Protein AF-A0A349B2D6-F1 (afdb_monomer_lite)

Radius of gyration: 14.9 Å; chains: 1; bounding box: 42×23×40 Å

Secondary structure (DSSP, 8-state):
--SS------HHHHHHHHHTGGGS-HHHHHHHHHHHHHHHHTTSS-HHHHHHHHHHHHHTT---HHHHHHHHHHHHHHHHH--TTTHHHHHHHHHHHHHHHHHHH-SS--TTS-TTGGG-

Structure (mmCIF, N/CA/C/O backbone):
data_AF-A0A349B2D6-F1
#
_entry.id   AF-A0A349B2D6-F1
#
loop_
_atom_site.group_PDB
_atom_site.id
_atom_site.type_symbol
_atom_site.label_atom_id
_atom_site.label_alt_id
_atom_site.label_comp_id
_atom_site.label_asym_id
_atom_site.label_entity_id
_atom_site.label_seq_id
_atom_site.pdbx_PDB_ins_code
_atom_site.Cartn_x
_atom_site.Cartn_y
_atom_site.Cartn_z
_atom_site.occupancy
_atom_site.B_iso_or_equiv
_atom_site.auth_seq_id
_atom_site.auth_comp_id
_atom_site.auth_asym_id
_atom_site.auth_atom_id
_atom_site.pdbx_PDB_model_num
ATOM 1 N N . GLY A 1 1 ? -7.881 5.880 -12.741 1.00 52.41 1 GLY A N 1
ATOM 2 C CA . GLY A 1 1 ? -9.348 5.931 -12.836 1.00 52.41 1 GLY A CA 1
ATOM 3 C C . GLY A 1 1 ? -9.779 7.267 -13.404 1.00 52.41 1 GLY A C 1
ATOM 4 O O . GLY A 1 1 ? -9.152 8.271 -13.101 1.00 52.41 1 GLY A O 1
ATOM 5 N N . HIS A 1 2 ? -10.824 7.288 -14.231 1.00 56.25 2 HIS A N 1
ATOM 6 C CA . HIS A 1 2 ? -11.398 8.524 -14.788 1.00 56.25 2 HIS A CA 1
ATOM 7 C C . HIS A 1 2 ? -12.564 9.088 -13.953 1.00 56.25 2 HIS A C 1
ATOM 9 O O . HIS A 1 2 ? -13.231 10.021 -14.391 1.00 56.25 2 HIS A O 1
ATOM 15 N N . ALA A 1 3 ? -12.828 8.539 -12.764 1.00 53.88 3 ALA A N 1
ATOM 16 C CA . ALA A 1 3 ? -13.982 8.899 -11.950 1.00 53.88 3 ALA A CA 1
ATOM 17 C C . ALA A 1 3 ? -13.592 9.378 -10.541 1.00 53.88 3 ALA A C 1
ATOM 19 O O . ALA A 1 3 ? -12.597 8.929 -9.980 1.00 53.88 3 ALA A O 1
ATOM 20 N N . PHE A 1 4 ? -14.384 10.303 -9.987 1.00 69.06 4 PHE A N 1
ATOM 21 C CA . PHE A 1 4 ? -14.138 10.994 -8.714 1.00 69.06 4 PHE A CA 1
ATOM 22 C C . PHE A 1 4 ? -14.964 10.375 -7.572 1.00 69.06 4 PHE A C 1
ATOM 24 O O . PHE A 1 4 ? -15.829 11.018 -6.979 1.00 69.06 4 PHE A O 1
ATOM 31 N N . TYR A 1 5 ? -14.753 9.091 -7.303 1.00 69.38 5 TYR A N 1
ATOM 32 C CA . TYR A 1 5 ? -15.359 8.383 -6.175 1.00 69.38 5 TYR A CA 1
ATOM 33 C C . TYR A 1 5 ? -14.395 7.319 -5.651 1.00 69.38 5 TYR A C 1
ATOM 35 O O . TYR A 1 5 ? -13.495 6.898 -6.371 1.00 69.38 5 TYR A O 1
ATOM 43 N N . ARG A 1 6 ? -14.609 6.895 -4.404 1.00 69.88 6 ARG A N 1
ATOM 44 C CA . ARG A 1 6 ? -13.896 5.777 -3.775 1.00 69.88 6 ARG A CA 1
ATOM 45 C C . ARG A 1 6 ? -14.835 4.596 -3.601 1.00 69.88 6 ARG A C 1
ATOM 47 O O . ARG A 1 6 ? -16.010 4.811 -3.288 1.00 69.88 6 ARG A O 1
ATOM 54 N N . VAL A 1 7 ? -14.345 3.377 -3.796 1.00 75.88 7 VAL A N 1
ATOM 55 C CA . VAL A 1 7 ? -15.154 2.156 -3.706 1.00 75.88 7 VAL A CA 1
ATOM 56 C C . VAL A 1 7 ? -14.829 1.400 -2.421 1.00 75.88 7 VAL A C 1
ATOM 58 O O . VAL A 1 7 ? -13.675 1.157 -2.086 1.00 75.88 7 VAL A O 1
ATOM 61 N N . SER A 1 8 ? -15.871 1.002 -1.691 1.00 75.50 8 SER A N 1
ATOM 62 C CA . SER A 1 8 ? -15.753 0.074 -0.566 1.00 75.50 8 SER A CA 1
ATOM 63 C C . SER A 1 8 ? -16.370 -1.260 -0.967 1.00 75.50 8 SER A C 1
ATOM 65 O O . SER A 1 8 ? -17.576 -1.342 -1.207 1.00 75.50 8 SER 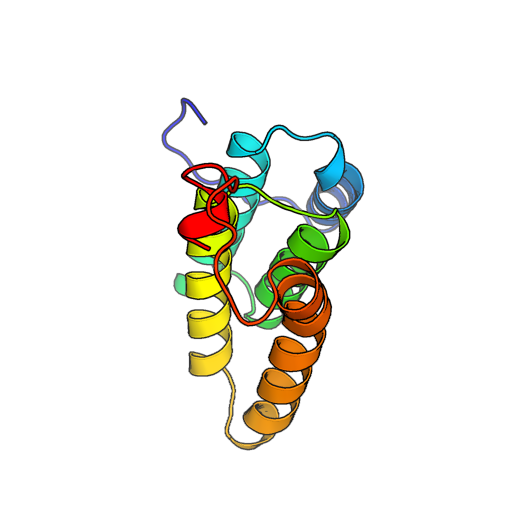A O 1
ATOM 67 N N . TYR A 1 9 ? -15.536 -2.293 -1.084 1.00 74.50 9 TYR A N 1
ATOM 68 C CA . TYR A 1 9 ? -15.973 -3.648 -1.404 1.00 74.50 9 TYR A CA 1
ATOM 69 C C . TYR A 1 9 ? -16.344 -4.415 -0.129 1.00 74.50 9 TYR A C 1
ATOM 71 O O . TYR A 1 9 ? -15.703 -4.260 0.911 1.00 74.50 9 TYR A O 1
ATOM 79 N N . GLY A 1 10 ? -17.359 -5.280 -0.222 1.00 76.81 10 GLY A N 1
ATOM 80 C CA . GLY A 1 10 ? -17.599 -6.304 0.799 1.00 76.81 10 GLY A CA 1
ATOM 81 C C . GLY A 1 10 ? -16.421 -7.291 0.889 1.00 76.81 10 GLY A C 1
ATOM 82 O O . GLY A 1 10 ? -15.637 -7.373 -0.060 1.00 76.81 10 GLY A O 1
ATOM 83 N N . PRO A 1 11 ? -16.276 -8.048 1.993 1.00 74.06 11 PRO A N 1
ATOM 84 C CA . PRO A 1 11 ? -15.088 -8.865 2.263 1.00 74.06 11 PRO A CA 1
ATOM 85 C C . PRO A 1 11 ? -14.731 -9.855 1.145 1.00 74.06 11 PRO A C 1
ATOM 87 O O . PRO A 1 11 ? -13.566 -9.980 0.775 1.00 74.06 11 PRO A O 1
ATOM 90 N N . GLU A 1 12 ? -15.729 -10.518 0.562 1.00 77.50 12 GLU A N 1
ATOM 91 C CA . GLU A 1 12 ? -15.547 -11.530 -0.481 1.00 77.50 12 GLU A CA 1
ATOM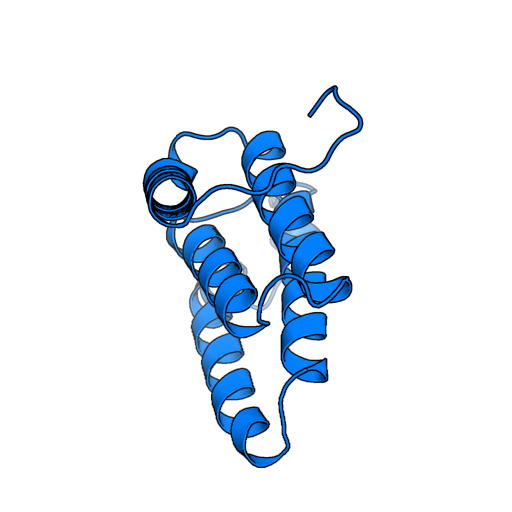 92 C C . GLU A 1 12 ? -15.076 -10.899 -1.794 1.00 77.50 12 GLU A C 1
ATOM 94 O O . GLU A 1 12 ? -14.162 -11.401 -2.447 1.00 77.50 12 GLU A O 1
ATOM 99 N N . LEU A 1 13 ? -15.672 -9.762 -2.160 1.00 78.62 13 LEU A N 1
ATOM 100 C CA . LEU A 1 13 ? -15.328 -9.035 -3.379 1.00 78.62 13 LEU A CA 1
ATOM 101 C C . LEU A 1 13 ? -13.972 -8.331 -3.242 1.00 78.62 13 LEU A C 1
ATOM 103 O O . LEU A 1 13 ? -13.210 -8.285 -4.202 1.00 78.62 13 LEU A O 1
ATOM 107 N N . GLN A 1 14 ? -13.640 -7.850 -2.040 1.00 80.12 14 GLN A N 1
ATOM 108 C CA . GLN A 1 14 ? -12.311 -7.336 -1.717 1.00 80.12 14 GLN A CA 1
ATOM 109 C C . GLN A 1 14 ? -11.260 -8.442 -1.849 1.00 80.12 14 GLN A C 1
ATOM 111 O O . GLN A 1 14 ? -10.212 -8.188 -2.429 1.00 80.12 14 GLN A O 1
ATOM 116 N N . SER A 1 15 ? -11.528 -9.655 -1.351 1.00 79.12 15 SER A N 1
ATOM 117 C CA . SER A 1 15 ? -10.602 -10.785 -1.506 1.00 79.12 15 SER A CA 1
ATOM 118 C C . SER A 1 15 ? -10.404 -11.141 -2.976 1.00 79.12 15 SER A C 1
ATOM 120 O O . SER A 1 15 ? -9.270 -11.188 -3.428 1.00 79.12 15 SER A O 1
ATOM 122 N N . ALA A 1 16 ? -11.488 -11.297 -3.741 1.00 82.38 16 ALA A N 1
ATOM 123 C CA . ALA A 1 16 ? -11.401 -11.629 -5.163 1.00 82.38 16 ALA A CA 1
ATOM 124 C C . ALA A 1 16 ? -10.650 -10.559 -5.977 1.00 82.38 16 ALA A C 1
ATOM 126 O O . ALA A 1 16 ? -9.854 -10.889 -6.851 1.00 82.38 16 ALA A O 1
ATOM 127 N N . LEU A 1 17 ? -10.869 -9.274 -5.672 1.00 83.31 17 LEU A N 1
ATOM 128 C CA . LEU A 1 17 ? -10.128 -8.168 -6.282 1.00 83.31 17 LEU A CA 1
ATOM 129 C C . LEU A 1 17 ? -8.634 -8.231 -5.950 1.00 83.31 17 LEU A C 1
ATOM 131 O O . LEU A 1 17 ? -7.793 -7.994 -6.811 1.00 83.31 17 LEU A O 1
ATOM 135 N N . LEU A 1 18 ? -8.320 -8.536 -4.694 1.00 85.00 18 LEU A N 1
ATOM 136 C CA . LEU A 1 18 ? -6.957 -8.667 -4.207 1.00 85.00 18 LEU A CA 1
ATOM 137 C C . LEU A 1 18 ? -6.231 -9.879 -4.822 1.00 85.00 18 LEU A C 1
ATOM 139 O O . LEU A 1 18 ? -5.041 -9.782 -5.106 1.00 85.00 18 LEU A O 1
ATOM 143 N N . ASP A 1 19 ? -6.945 -10.976 -5.077 1.00 87.50 19 ASP A N 1
ATOM 144 C CA . ASP A 1 19 ? -6.413 -12.171 -5.744 1.00 87.50 19 ASP A CA 1
ATOM 145 C C . ASP A 1 19 ? -6.171 -11.935 -7.249 1.00 87.50 19 ASP A C 1
ATOM 147 O O . ASP A 1 19 ? -5.287 -12.550 -7.840 1.00 87.50 19 ASP A O 1
ATOM 151 N N . GLY A 1 20 ? -6.924 -11.016 -7.867 1.00 89.69 20 GLY A N 1
ATOM 152 C CA . GLY A 1 20 ? -6.806 -10.637 -9.280 1.00 89.69 20 GLY A CA 1
ATOM 153 C C . GLY A 1 20 ? -5.909 -9.426 -9.562 1.00 89.69 20 GLY A C 1
ATOM 154 O O . GLY A 1 20 ? -5.916 -8.924 -10.683 1.00 89.69 20 GLY A O 1
ATOM 155 N N . LEU A 1 21 ? -5.151 -8.920 -8.578 1.00 91.44 21 LEU A N 1
ATOM 156 C CA . LEU A 1 21 ? -4.339 -7.702 -8.744 1.00 91.44 21 LEU A CA 1
ATOM 157 C C . LEU A 1 21 ? -3.367 -7.779 -9.929 1.00 91.44 21 LEU A C 1
ATOM 159 O O . LEU A 1 21 ? -3.164 -6.772 -10.602 1.00 91.44 21 LEU A O 1
ATOM 163 N N . GLY A 1 22 ? -2.791 -8.954 -10.199 1.00 90.81 22 GLY A N 1
ATOM 164 C CA . GLY A 1 22 ? -1.837 -9.149 -11.295 1.00 90.81 22 GLY A CA 1
ATOM 165 C C . GLY A 1 22 ? -2.427 -8.905 -12.690 1.00 90.81 22 GLY A C 1
ATOM 166 O O . GLY A 1 22 ? -1.688 -8.542 -13.601 1.00 90.81 22 GLY A O 1
ATOM 167 N N . ASP A 1 23 ? -3.748 -9.032 -12.842 1.00 93.12 23 ASP A N 1
ATOM 168 C CA . ASP A 1 23 ? -4.451 -8.826 -14.114 1.00 93.12 23 ASP A CA 1
ATOM 169 C C . ASP A 1 23 ? -4.858 -7.358 -14.345 1.00 93.12 23 ASP A C 1
ATOM 171 O O . ASP A 1 23 ? -5.286 -6.989 -15.440 1.00 93.12 23 ASP A O 1
ATOM 175 N N . LEU A 1 24 ? -4.744 -6.510 -13.319 1.00 93.06 24 LEU A N 1
ATOM 176 C CA . LEU A 1 24 ? -5.127 -5.101 -13.381 1.00 93.06 24 LEU A CA 1
ATOM 177 C C . LEU A 1 24 ? -4.022 -4.243 -13.995 1.00 93.06 24 LEU A C 1
ATOM 179 O O . LEU A 1 24 ? -2.837 -4.500 -13.797 1.00 93.06 24 LEU A O 1
ATOM 183 N N . ALA A 1 25 ? -4.389 -3.149 -14.662 1.00 93.69 25 ALA A N 1
ATOM 184 C CA . ALA A 1 25 ? -3.421 -2.137 -15.070 1.00 93.69 25 ALA A CA 1
ATOM 185 C C . ALA A 1 25 ? -2.824 -1.411 -13.841 1.00 93.69 25 ALA A C 1
ATOM 187 O O . ALA A 1 25 ? -3.502 -1.279 -12.816 1.00 93.69 25 ALA A O 1
ATOM 188 N N . PRO A 1 26 ? -1.608 -0.832 -13.931 1.00 94.25 26 PRO A N 1
ATOM 189 C CA . PRO A 1 26 ? -1.000 -0.096 -12.814 1.00 94.25 26 PRO A CA 1
ATOM 190 C C . PRO A 1 26 ? -1.905 0.996 -12.226 1.00 94.25 26 PRO A C 1
ATOM 192 O O . PRO A 1 26 ? -2.029 1.141 -11.014 1.00 94.25 26 PRO A O 1
ATOM 195 N N . LEU A 1 27 ? -2.627 1.724 -13.084 1.00 93.38 27 LEU A N 1
ATOM 196 C CA . LEU A 1 27 ? -3.568 2.765 -12.662 1.00 93.38 27 LEU A CA 1
ATOM 197 C C . LEU A 1 27 ? -4.772 2.216 -11.874 1.00 93.38 27 LEU A C 1
ATOM 199 O O . LEU A 1 27 ? -5.368 2.936 -11.071 1.00 93.38 27 LEU A O 1
ATOM 203 N N . GLU A 1 28 ? -5.169 0.974 -12.129 1.00 93.56 28 GLU A N 1
ATOM 204 C CA . GLU A 1 28 ? -6.250 0.301 -11.407 1.00 93.56 28 GLU A CA 1
ATOM 205 C C . GLU A 1 28 ? -5.742 -0.212 -10.060 1.00 93.56 28 GLU A C 1
ATOM 207 O O . GLU A 1 28 ? -6.385 0.047 -9.046 1.00 93.56 28 GLU A O 1
ATOM 212 N N . ARG A 1 29 ? -4.546 -0.815 -10.015 1.00 96.50 29 ARG A N 1
ATOM 213 C CA . ARG A 1 29 ? -3.879 -1.192 -8.756 1.00 96.50 29 ARG A CA 1
ATOM 214 C C . ARG A 1 29 ? -3.648 0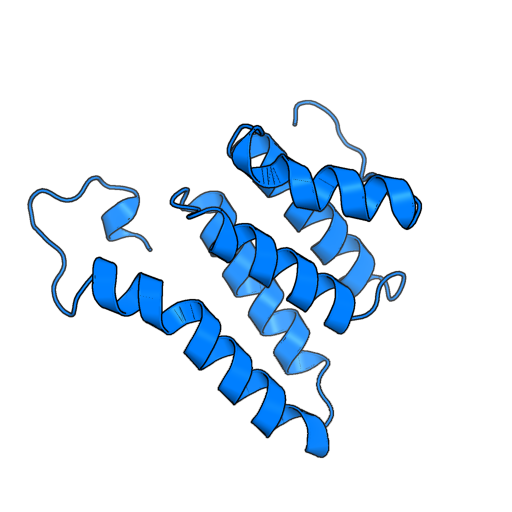.014 -7.845 1.00 96.50 29 ARG A C 1
ATOM 216 O O . ARG A 1 29 ? -3.954 -0.053 -6.656 1.00 96.50 29 ARG A O 1
ATOM 223 N N . TYR A 1 30 ? -3.220 1.142 -8.417 1.00 95.81 30 TYR A N 1
ATOM 224 C CA . TYR A 1 30 ? -3.130 2.420 -7.711 1.00 95.81 30 TYR A CA 1
ATOM 225 C C . TYR A 1 30 ? -4.467 2.805 -7.070 1.00 95.81 30 TYR A C 1
ATOM 227 O O . TYR A 1 30 ? -4.509 3.152 -5.896 1.00 95.81 30 TYR A O 1
ATOM 235 N N . ALA A 1 31 ? -5.571 2.727 -7.822 1.00 94.19 31 ALA A N 1
ATOM 236 C CA . ALA A 1 31 ? -6.891 3.089 -7.309 1.00 94.19 31 ALA A CA 1
ATOM 237 C C . ALA A 1 31 ? -7.348 2.160 -6.171 1.00 94.19 31 ALA A C 1
ATOM 239 O O . ALA A 1 31 ? -7.891 2.638 -5.179 1.00 94.19 31 ALA A O 1
ATOM 240 N N . VAL A 1 32 ? -7.075 0.853 -6.274 1.00 94.19 32 VAL A N 1
ATOM 241 C CA .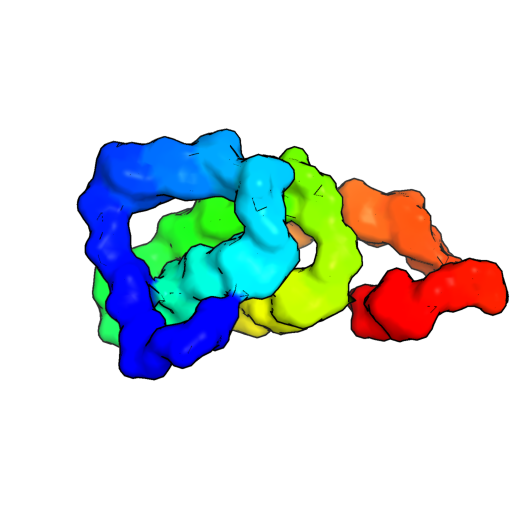 VAL A 1 32 ? -7.357 -0.110 -5.195 1.00 94.19 32 VAL A CA 1
ATOM 242 C C . VAL A 1 32 ? -6.595 0.252 -3.919 1.00 94.19 32 VAL A C 1
ATOM 244 O O . VAL A 1 32 ? -7.165 0.219 -2.824 1.00 94.19 32 VAL A O 1
ATOM 247 N N . LEU A 1 33 ? -5.320 0.621 -4.051 1.00 96.25 33 LEU A N 1
ATOM 248 C CA . LEU A 1 33 ? -4.501 1.041 -2.922 1.00 96.25 33 LEU A CA 1
ATOM 249 C C . LEU A 1 33 ? -4.945 2.401 -2.352 1.00 96.25 33 LEU A C 1
ATOM 251 O O . LEU A 1 33 ? -5.009 2.533 -1.131 1.00 96.25 33 LEU A O 1
ATOM 255 N N . ASP A 1 34 ? -5.316 3.380 -3.189 1.00 96.31 34 ASP A N 1
ATOM 256 C CA . ASP A 1 34 ? -5.801 4.700 -2.734 1.00 96.31 34 ASP A CA 1
ATOM 257 C C . ASP A 1 34 ? -7.116 4.584 -1.965 1.00 96.31 34 ASP A C 1
ATOM 259 O O . ASP A 1 34 ? -7.293 5.227 -0.928 1.00 96.31 34 ASP A O 1
ATOM 263 N N . ASP A 1 35 ? -8.021 3.718 -2.420 1.00 93.56 35 ASP A N 1
ATOM 264 C CA . ASP A 1 35 ? -9.273 3.447 -1.722 1.00 93.56 35 ASP A CA 1
ATOM 265 C C . ASP A 1 35 ? -9.009 2.824 -0.345 1.00 93.56 35 ASP A C 1
ATOM 267 O O . ASP A 1 35 ? -9.536 3.300 0.666 1.00 93.56 35 ASP A O 1
ATOM 271 N N . ALA A 1 36 ? -8.141 1.808 -0.269 1.00 93.75 36 ALA A N 1
ATOM 272 C CA . ALA A 1 36 ? -7.763 1.182 0.998 1.00 93.75 36 ALA A CA 1
ATOM 273 C C . ALA A 1 36 ? -7.073 2.174 1.953 1.00 93.75 36 ALA A C 1
ATOM 275 O O . ALA A 1 36 ? -7.386 2.204 3.149 1.00 93.75 36 ALA A O 1
ATOM 276 N N . TYR A 1 37 ? -6.170 3.003 1.429 1.00 96.12 37 TYR A N 1
ATOM 277 C CA . TYR A 1 37 ? -5.474 4.048 2.174 1.00 96.12 37 TYR A CA 1
ATOM 278 C C . TYR A 1 37 ? -6.456 5.091 2.719 1.00 96.12 37 TYR A C 1
ATOM 280 O O . TYR A 1 37 ? -6.501 5.349 3.925 1.00 96.12 37 TYR A O 1
ATOM 288 N N . GLY A 1 38 ? -7.316 5.634 1.856 1.00 94.25 38 GLY A N 1
ATOM 289 C CA . GLY A 1 38 ? -8.313 6.636 2.217 1.00 94.25 38 GLY A CA 1
ATOM 290 C C . GLY A 1 38 ? -9.326 6.139 3.250 1.00 94.25 38 GLY A C 1
ATOM 291 O O . GLY A 1 38 ? -9.666 6.886 4.169 1.00 94.25 38 GLY A O 1
ATOM 292 N N . LEU A 1 39 ? -9.787 4.887 3.140 1.00 92.06 39 LEU A N 1
ATOM 293 C CA . LEU A 1 39 ? -10.673 4.264 4.134 1.00 92.06 39 LEU A CA 1
ATOM 294 C C . LEU A 1 39 ? -9.976 4.086 5.487 1.00 92.06 39 LEU A C 1
ATOM 296 O O . LEU A 1 39 ? -10.584 4.314 6.531 1.00 92.06 39 LEU A O 1
ATOM 300 N N . THR A 1 40 ? -8.689 3.739 5.478 1.00 94.62 40 THR A N 1
ATOM 301 C CA . THR A 1 40 ? -7.899 3.590 6.707 1.00 94.62 40 THR A CA 1
ATOM 302 C C . THR A 1 40 ? -7.718 4.930 7.418 1.00 94.62 40 THR A C 1
ATOM 304 O O . THR A 1 40 ? -7.941 5.016 8.623 1.00 94.62 40 THR A O 1
ATOM 307 N N . LEU A 1 41 ? -7.412 6.007 6.683 1.00 93.62 41 LEU A N 1
ATOM 308 C CA . LEU A 1 41 ? -7.300 7.355 7.260 1.00 93.62 41 LEU A CA 1
ATOM 309 C C . LEU A 1 41 ? -8.611 7.869 7.869 1.00 93.62 41 LEU A C 1
ATOM 311 O O . LEU A 1 41 ? -8.583 8.672 8.800 1.00 93.62 41 LEU A O 1
ATOM 315 N N . ARG A 1 42 ? -9.759 7.422 7.352 1.00 92.81 42 ARG A N 1
ATOM 316 C CA . ARG A 1 42 ? -11.082 7.757 7.900 1.00 92.81 42 ARG A CA 1
ATOM 317 C C . ARG A 1 42 ? -11.459 6.921 9.125 1.00 92.81 42 ARG A C 1
ATOM 319 O O . ARG A 1 42 ? -12.432 7.253 9.792 1.00 92.81 42 ARG A O 1
ATOM 326 N N . GLY A 1 43 ? -10.698 5.869 9.431 1.00 90.88 43 GLY A N 1
ATOM 327 C CA . GLY A 1 43 ? -11.024 4.899 10.479 1.00 90.88 43 GLY A CA 1
ATOM 328 C C . GLY A 1 43 ? -12.064 3.855 10.058 1.00 90.88 43 GLY A C 1
ATOM 329 O O . GLY A 1 43 ? -12.473 3.042 10.883 1.00 90.88 43 GLY A O 1
ATOM 330 N N . ASP A 1 44 ? -12.459 3.839 8.782 1.00 89.75 44 ASP A N 1
ATOM 331 C CA . ASP A 1 44 ? -13.445 2.901 8.225 1.00 89.75 44 ASP A CA 1
ATOM 332 C C . ASP A 1 44 ? -12.828 1.528 7.897 1.00 89.75 44 ASP A C 1
ATOM 334 O O . ASP A 1 44 ? -13.538 0.560 7.620 1.00 89.75 44 ASP A O 1
ATOM 338 N N . ARG A 1 45 ? -11.493 1.432 7.911 1.00 88.81 45 ARG A N 1
ATOM 339 C CA . ARG A 1 45 ? -10.716 0.211 7.667 1.00 88.81 45 ARG A CA 1
ATOM 340 C C . ARG A 1 45 ? -9.539 0.136 8.641 1.00 88.81 45 ARG A C 1
ATOM 342 O O . ARG A 1 45 ? -8.983 1.166 9.018 1.00 88.81 45 ARG A O 1
ATOM 349 N N . ARG A 1 46 ? -9.159 -1.070 9.077 1.00 92.75 46 ARG A N 1
ATOM 350 C CA . ARG A 1 46 ? -8.045 -1.242 10.024 1.00 92.75 46 ARG A CA 1
ATOM 351 C C . ARG A 1 46 ? -6.707 -1.126 9.295 1.00 92.75 46 ARG A C 1
ATOM 353 O O . ARG A 1 46 ? -6.576 -1.577 8.161 1.00 92.75 46 ARG A O 1
ATOM 360 N N . ALA A 1 47 ? -5.678 -0.632 9.985 1.00 94.44 47 ALA A N 1
ATOM 361 C CA . ALA A 1 47 ? -4.317 -0.566 9.442 1.00 94.44 47 ALA A CA 1
ATOM 362 C C . ALA A 1 47 ? -3.777 -1.945 9.010 1.00 94.44 47 ALA A C 1
ATOM 364 O O . ALA A 1 47 ? -3.058 -2.042 8.020 1.00 94.44 47 ALA A O 1
ATOM 365 N N . GLY A 1 48 ? -4.181 -3.025 9.689 1.00 94.06 48 GLY A N 1
ATOM 366 C CA . GLY A 1 48 ? -3.842 -4.392 9.279 1.00 94.06 48 GLY A CA 1
ATOM 367 C C . GLY A 1 48 ? -4.406 -4.784 7.907 1.00 94.06 48 GLY A C 1
ATOM 368 O O . GLY A 1 48 ? -3.730 -5.473 7.147 1.00 94.06 48 GLY A O 1
ATOM 369 N N . ASP A 1 49 ? -5.597 -4.298 7.543 1.00 93.44 49 ASP A N 1
ATOM 370 C CA . ASP A 1 49 ? -6.194 -4.559 6.225 1.00 93.44 49 ASP A CA 1
ATOM 371 C C . ASP A 1 49 ? -5.447 -3.788 5.122 1.00 93.44 49 ASP A C 1
ATOM 373 O O . ASP A 1 49 ? -5.265 -4.286 4.007 1.00 93.44 49 ASP A O 1
ATOM 377 N N . LEU A 1 50 ? -4.970 -2.578 5.441 1.00 95.81 50 LEU A N 1
ATOM 378 C CA . LEU A 1 50 ? -4.094 -1.807 4.558 1.00 95.81 50 LEU A CA 1
ATOM 379 C C . LEU A 1 50 ? -2.739 -2.502 4.379 1.00 95.81 50 LEU A C 1
ATOM 381 O O . LEU A 1 50 ? -2.288 -2.652 3.247 1.00 95.81 50 LEU A O 1
ATOM 385 N N . ALA A 1 51 ? -2.133 -3.006 5.459 1.00 96.69 51 ALA A N 1
ATOM 386 C CA . ALA A 1 51 ? -0.892 -3.781 5.388 1.00 96.69 51 ALA A CA 1
ATOM 387 C C . ALA A 1 51 ? -1.057 -5.023 4.499 1.00 96.69 51 ALA A C 1
ATOM 389 O O . ALA A 1 51 ? -0.216 -5.306 3.648 1.00 96.69 51 ALA A O 1
ATOM 390 N N . ALA A 1 52 ? -2.188 -5.718 4.625 1.00 94.75 52 ALA A N 1
ATOM 391 C CA . ALA A 1 52 ? -2.516 -6.872 3.799 1.00 94.75 52 ALA A CA 1
ATOM 392 C C . ALA A 1 52 ? -2.759 -6.511 2.318 1.00 94.75 52 ALA A C 1
ATOM 394 O O . ALA A 1 52 ? -2.549 -7.353 1.445 1.00 94.75 52 ALA A O 1
ATOM 395 N N . THR A 1 53 ? -3.197 -5.283 2.026 1.00 95.50 53 THR A N 1
ATOM 396 C CA . THR A 1 53 ? -3.325 -4.759 0.655 1.00 95.50 53 THR A CA 1
ATOM 397 C C . THR A 1 53 ? -1.947 -4.449 0.067 1.00 95.50 53 THR A C 1
ATOM 399 O O . THR A 1 53 ? -1.639 -4.906 -1.030 1.00 95.50 53 THR A O 1
ATOM 402 N N . VAL A 1 54 ? -1.092 -3.746 0.819 1.00 97.38 54 VAL A N 1
ATOM 403 C CA . VAL A 1 54 ? 0.291 -3.430 0.417 1.00 97.38 54 VAL A CA 1
ATOM 404 C C . VAL A 1 54 ? 1.101 -4.704 0.165 1.00 97.38 54 VAL A C 1
ATOM 406 O O . VAL A 1 54 ? 1.795 -4.790 -0.842 1.00 97.38 54 VAL A O 1
ATOM 409 N N . GLN A 1 55 ? 0.969 -5.715 1.032 1.00 96.00 55 GLN A N 1
ATOM 410 C CA . GLN A 1 55 ? 1.638 -7.006 0.849 1.00 96.00 55 GLN A CA 1
ATOM 411 C C . GLN A 1 55 ? 1.285 -7.636 -0.501 1.00 96.00 55 GLN A C 1
ATOM 413 O O . GLN A 1 55 ? 2.176 -8.038 -1.233 1.00 96.00 55 GLN A O 1
ATOM 418 N N . ARG A 1 56 ? 0.000 -7.663 -0.866 1.00 95.38 56 ARG A N 1
ATOM 419 C CA . ARG A 1 56 ? -0.441 -8.281 -2.123 1.00 95.38 56 ARG A CA 1
ATOM 420 C C . ARG A 1 56 ? -0.019 -7.498 -3.361 1.00 95.38 56 ARG A C 1
ATOM 422 O O . ARG A 1 56 ? 0.253 -8.108 -4.385 1.00 95.38 56 ARG A O 1
ATOM 429 N N . ILE A 1 57 ? 0.063 -6.169 -3.265 1.00 95.56 57 ILE A N 1
ATOM 430 C CA . ILE A 1 57 ? 0.656 -5.335 -4.321 1.00 95.56 57 ILE A CA 1
ATOM 431 C C . ILE A 1 57 ? 2.127 -5.715 -4.537 1.00 95.56 57 ILE A C 1
ATOM 433 O O . ILE A 1 57 ? 2.551 -5.878 -5.676 1.00 95.56 57 ILE A O 1
ATOM 437 N N . ALA A 1 58 ? 2.894 -5.918 -3.464 1.00 94.56 58 ALA A N 1
ATOM 438 C CA . ALA A 1 58 ? 4.273 -6.385 -3.589 1.00 94.56 58 ALA A CA 1
ATOM 439 C C . ALA A 1 58 ? 4.353 -7.826 -4.131 1.00 94.56 58 ALA A C 1
ATOM 441 O O . ALA A 1 58 ? 5.183 -8.107 -4.991 1.00 94.56 58 ALA A O 1
ATOM 442 N N . ASP A 1 59 ? 3.470 -8.727 -3.686 1.00 94.00 59 ASP A N 1
ATOM 443 C CA . ASP A 1 59 ? 3.473 -10.143 -4.084 1.00 94.00 59 ASP A CA 1
ATOM 444 C C . ASP A 1 59 ? 3.207 -10.351 -5.588 1.00 94.00 59 ASP A C 1
ATOM 446 O O . ASP A 1 59 ? 3.688 -11.329 -6.160 1.00 94.00 59 ASP A O 1
ATOM 450 N N . VAL A 1 60 ? 2.474 -9.442 -6.248 1.00 93.81 60 VAL A N 1
ATOM 451 C CA . VAL A 1 60 ? 2.268 -9.488 -7.711 1.00 93.81 60 VAL A CA 1
ATOM 452 C C . VAL A 1 60 ? 3.449 -8.931 -8.516 1.00 93.81 60 VAL A C 1
ATOM 454 O O . VAL A 1 60 ? 3.364 -8.867 -9.741 1.00 93.81 60 VAL A O 1
ATOM 457 N N . GLY A 1 61 ? 4.544 -8.540 -7.855 1.00 91.94 61 GLY A N 1
ATOM 458 C CA . GLY A 1 61 ? 5.733 -7.991 -8.506 1.00 91.94 61 GLY A CA 1
ATOM 459 C C . GLY A 1 61 ? 5.498 -6.595 -9.077 1.00 91.94 61 GLY A C 1
ATOM 460 O O . GLY A 1 61 ? 5.845 -6.335 -10.226 1.00 91.94 61 GLY A O 1
ATOM 461 N N . GLU A 1 62 ? 4.847 -5.710 -8.315 1.00 93.00 62 GLU A N 1
ATOM 462 C CA . GLU A 1 62 ? 4.623 -4.326 -8.742 1.00 93.00 62 GLU A CA 1
ATOM 463 C C . GLU A 1 62 ? 5.942 -3.600 -9.043 1.00 93.00 62 GLU A C 1
ATOM 465 O O . GLU A 1 62 ? 6.877 -3.629 -8.245 1.00 93.00 62 GLU A O 1
ATOM 470 N N . THR A 1 63 ? 5.976 -2.874 -10.160 1.00 90.44 63 THR A N 1
ATOM 471 C CA . THR A 1 63 ? 7.124 -2.069 -10.607 1.00 90.44 63 THR A CA 1
ATOM 472 C C . THR A 1 63 ? 6.748 -0.622 -10.925 1.00 90.44 63 THR A C 1
ATOM 474 O O . THR A 1 63 ? 7.626 0.214 -11.133 1.00 90.44 63 THR A O 1
ATOM 477 N N . ASP A 1 64 ? 5.458 -0.264 -10.942 1.00 93.12 64 ASP A N 1
ATOM 478 C CA . ASP A 1 64 ? 5.060 1.114 -11.208 1.00 93.12 64 ASP A CA 1
ATOM 479 C C . ASP A 1 64 ? 5.366 2.040 -10.022 1.00 93.12 64 ASP A C 1
ATOM 481 O O . ASP A 1 64 ? 4.847 1.896 -8.913 1.00 93.12 64 ASP A O 1
ATOM 485 N N . LEU A 1 65 ? 6.162 3.071 -10.311 1.00 90.12 65 LEU A N 1
ATOM 486 C CA . LEU A 1 65 ? 6.576 4.102 -9.363 1.00 90.12 65 LEU A CA 1
ATOM 487 C C . LEU A 1 65 ? 5.413 4.777 -8.625 1.00 90.12 65 LEU A C 1
ATOM 489 O O . LEU A 1 65 ? 5.508 5.032 -7.426 1.00 90.12 65 LEU A O 1
ATOM 493 N N . SER A 1 66 ? 4.312 5.094 -9.312 1.00 94.38 66 SER A N 1
ATOM 494 C CA . SER A 1 66 ? 3.197 5.797 -8.672 1.00 94.38 66 SER A CA 1
ATOM 495 C C . SER A 1 66 ? 2.478 4.899 -7.665 1.00 94.38 66 SER A C 1
ATOM 497 O O . SER A 1 66 ? 2.053 5.382 -6.613 1.00 94.38 66 SER A O 1
ATOM 499 N N . VAL A 1 67 ? 2.384 3.595 -7.945 1.00 96.19 67 VAL A N 1
ATOM 500 C CA . VAL A 1 67 ? 1.863 2.610 -6.987 1.00 96.19 67 VAL A CA 1
ATOM 501 C C . VAL A 1 67 ? 2.795 2.493 -5.778 1.00 96.19 67 VAL A C 1
ATOM 503 O O . VAL A 1 67 ? 2.323 2.569 -4.642 1.00 96.19 67 VAL A O 1
ATOM 506 N N . TRP A 1 68 ? 4.111 2.408 -5.991 1.00 95.75 68 TRP A N 1
ATOM 507 C CA . TRP A 1 68 ? 5.093 2.319 -4.903 1.00 95.75 68 TRP A CA 1
ATOM 508 C C . TRP A 1 68 ? 5.153 3.562 -4.010 1.00 95.75 68 TRP A C 1
ATOM 510 O O . TRP A 1 68 ? 5.219 3.434 -2.788 1.00 95.75 68 TRP A O 1
ATOM 520 N N . GLN A 1 69 ? 5.041 4.768 -4.569 1.00 95.56 69 GLN A N 1
ATOM 521 C CA . GLN A 1 69 ? 4.975 6.008 -3.781 1.00 95.56 69 GLN A CA 1
ATOM 522 C C . GLN A 1 69 ? 3.763 6.032 -2.837 1.00 95.56 69 GLN A C 1
ATOM 524 O O . GLN A 1 69 ? 3.853 6.455 -1.677 1.00 95.56 69 GLN A O 1
ATOM 529 N N . LEU A 1 70 ? 2.617 5.540 -3.312 1.00 97.81 70 LEU A N 1
ATOM 530 C CA . LEU A 1 70 ? 1.430 5.402 -2.478 1.00 97.81 70 LEU A CA 1
ATOM 531 C C . LEU A 1 70 ? 1.574 4.257 -1.462 1.00 97.81 70 LEU A C 1
ATOM 533 O O . LEU A 1 70 ? 1.114 4.386 -0.324 1.00 97.81 70 LEU A O 1
ATOM 537 N N . ALA A 1 71 ? 2.251 3.164 -1.822 1.00 97.69 71 ALA A N 1
ATOM 538 C CA . ALA A 1 71 ? 2.571 2.079 -0.897 1.00 97.69 71 ALA A CA 1
ATOM 539 C C . ALA A 1 71 ? 3.477 2.565 0.244 1.00 97.69 71 ALA A C 1
ATOM 541 O O . ALA A 1 71 ? 3.190 2.274 1.403 1.00 97.69 71 ALA A O 1
ATOM 542 N N . ALA A 1 72 ? 4.486 3.391 -0.044 1.00 96.31 72 ALA A N 1
ATOM 543 C CA . ALA A 1 72 ? 5.330 4.024 0.970 1.00 96.31 72 ALA A CA 1
ATOM 544 C C . ALA A 1 72 ? 4.511 4.910 1.927 1.00 96.31 72 ALA A C 1
ATOM 546 O O . ALA A 1 72 ? 4.616 4.776 3.148 1.00 96.31 72 ALA A O 1
ATOM 547 N N . SER A 1 73 ? 3.612 5.739 1.384 1.00 97.69 73 SER A N 1
ATOM 548 C CA . SER A 1 73 ? 2.687 6.558 2.189 1.00 97.69 73 SER A CA 1
ATOM 549 C C . SER A 1 73 ? 1.750 5.701 3.055 1.00 97.69 73 SER A C 1
ATOM 551 O O . SER A 1 73 ? 1.409 6.061 4.185 1.00 97.69 73 SER A O 1
ATOM 553 N N . SER A 1 74 ? 1.343 4.539 2.539 1.00 98.00 74 SER A N 1
ATOM 554 C CA . SER A 1 74 ? 0.515 3.567 3.256 1.00 98.00 74 SER A CA 1
ATOM 555 C C . SER A 1 74 ? 1.283 2.884 4.388 1.00 98.00 74 SER A C 1
ATOM 557 O O . SER A 1 74 ? 0.744 2.747 5.484 1.00 98.00 74 SER A O 1
ATOM 559 N N . ILE A 1 75 ? 2.547 2.517 4.161 1.00 97.81 75 ILE A N 1
ATOM 560 C CA . ILE A 1 75 ? 3.447 1.963 5.184 1.00 97.81 75 ILE A CA 1
ATOM 561 C C . ILE A 1 75 ? 3.640 2.965 6.327 1.00 97.81 75 ILE A C 1
ATOM 563 O O . ILE A 1 75 ? 3.524 2.582 7.490 1.00 97.81 75 ILE A O 1
ATOM 567 N N . GLU A 1 76 ? 3.840 4.249 6.023 1.00 96.44 76 GLU A N 1
ATOM 568 C CA . GLU A 1 76 ? 3.938 5.295 7.049 1.00 96.44 76 GLU A CA 1
ATOM 569 C C . GLU A 1 76 ? 2.640 5.417 7.868 1.00 96.44 76 GLU A C 1
ATOM 571 O O . GLU A 1 76 ? 2.667 5.583 9.088 1.00 96.44 76 GLU A O 1
ATOM 576 N N . ALA A 1 77 ? 1.476 5.305 7.217 1.00 96.38 77 ALA A N 1
ATOM 577 C CA . ALA A 1 77 ? 0.196 5.306 7.921 1.00 96.38 77 ALA A CA 1
ATOM 578 C C . ALA A 1 77 ? 0.015 4.092 8.840 1.00 96.38 77 ALA A C 1
ATOM 580 O O . ALA A 1 77 ? -0.523 4.250 9.938 1.00 96.38 77 ALA A O 1
ATOM 581 N N . ILE A 1 78 ? 0.489 2.915 8.425 1.00 97.50 78 ILE A N 1
ATOM 582 C CA . ILE A 1 78 ? 0.480 1.697 9.243 1.00 97.50 78 ILE A CA 1
ATOM 583 C C . ILE A 1 78 ? 1.396 1.859 10.459 1.00 97.50 78 ILE A C 1
ATOM 585 O O . ILE A 1 78 ? 0.964 1.584 11.576 1.00 97.50 78 ILE A O 1
ATOM 589 N N . ASP A 1 79 ? 2.623 2.346 10.262 1.00 95.75 79 ASP A N 1
ATOM 590 C CA . ASP A 1 79 ? 3.585 2.570 11.348 1.00 95.75 79 ASP A CA 1
ATOM 591 C C . ASP A 1 79 ? 3.042 3.555 12.392 1.00 95.75 79 ASP A C 1
ATOM 593 O O . ASP A 1 79 ? 3.074 3.287 13.593 1.00 95.75 79 ASP A O 1
ATOM 597 N N . ARG A 1 80 ? 2.425 4.651 11.938 1.00 94.19 80 ARG A N 1
ATOM 598 C CA . ARG A 1 80 ? 1.817 5.651 12.827 1.00 94.19 80 ARG A CA 1
ATOM 599 C C . ARG A 1 80 ? 0.622 5.115 13.618 1.00 94.19 80 ARG A C 1
ATOM 601 O O . ARG A 1 80 ? 0.355 5.603 14.713 1.00 94.19 80 ARG A O 1
ATOM 608 N N . ALA A 1 81 ? -0.118 4.164 13.053 1.00 94.62 81 ALA A N 1
ATOM 609 C CA . ALA A 1 81 ? -1.265 3.542 13.706 1.00 94.62 81 ALA A CA 1
ATOM 610 C C . ALA A 1 81 ? -0.865 2.442 14.705 1.00 94.62 81 ALA A C 1
ATOM 612 O O . ALA A 1 81 ? -1.690 2.060 15.535 1.00 94.62 81 ALA A O 1
ATOM 613 N N . ALA A 1 82 ? 0.369 1.933 14.631 1.00 95.00 82 ALA A N 1
ATOM 614 C CA . ALA A 1 82 ? 0.848 0.854 15.480 1.00 95.00 82 ALA A CA 1
ATOM 615 C C . ALA A 1 82 ? 1.061 1.311 16.930 1.00 95.00 82 ALA A C 1
ATOM 617 O O . ALA A 1 82 ? 1.706 2.331 17.206 1.00 95.00 82 ALA A O 1
ATOM 618 N N . SER A 1 83 ? 0.567 0.509 17.873 1.00 95.25 83 SER A N 1
ATOM 619 C CA . SER A 1 83 ? 0.906 0.657 19.289 1.00 95.25 83 SER A CA 1
ATOM 620 C C . SER A 1 83 ? 2.381 0.328 19.550 1.00 95.25 83 SER A C 1
ATOM 622 O O . SER A 1 83 ? 3.060 -0.278 18.719 1.00 95.25 83 SER A O 1
ATOM 624 N N . GLU A 1 84 ? 2.899 0.717 20.717 1.00 94.75 84 GLU A N 1
ATOM 625 C CA . GLU A 1 84 ? 4.301 0.463 21.086 1.00 94.75 84 GLU A CA 1
ATOM 626 C C . GLU A 1 84 ? 4.671 -1.027 21.021 1.00 94.75 84 GLU A C 1
ATOM 628 O O . GLU A 1 84 ? 5.746 -1.363 20.520 1.00 94.75 84 GLU A O 1
ATOM 633 N N . ASP A 1 85 ? 3.751 -1.908 21.423 1.00 96.69 85 ASP A N 1
ATOM 634 C CA . ASP A 1 85 ? 3.936 -3.363 21.392 1.00 96.69 85 ASP A CA 1
ATOM 635 C C . ASP A 1 85 ? 3.919 -3.938 19.960 1.00 96.69 85 ASP A C 1
ATOM 637 O O . ASP A 1 85 ? 4.516 -4.982 19.694 1.00 96.69 85 ASP A O 1
ATOM 641 N N . GLU A 1 86 ? 3.271 -3.255 19.011 1.00 95.00 86 GLU A N 1
ATOM 642 C CA . GLU A 1 86 ? 3.152 -3.688 17.610 1.00 95.00 86 GLU A CA 1
ATOM 643 C C . GLU A 1 86 ? 4.306 -3.190 16.727 1.00 95.00 86 GLU A C 1
ATOM 645 O O . GLU A 1 86 ? 4.614 -3.816 15.707 1.00 95.00 86 GLU A O 1
ATOM 650 N N . ARG A 1 87 ? 4.993 -2.104 17.111 1.00 94.00 87 ARG A N 1
ATOM 651 C CA . ARG A 1 87 ? 6.099 -1.508 16.333 1.00 94.00 87 ARG A CA 1
ATOM 652 C C . ARG A 1 87 ? 7.183 -2.508 15.910 1.00 94.00 87 ARG A C 1
ATOM 654 O O . ARG A 1 87 ? 7.592 -2.463 14.746 1.00 94.00 87 ARG A O 1
ATOM 661 N N . PRO A 1 88 ? 7.650 -3.442 16.767 1.00 96.75 88 PRO A N 1
ATOM 662 C CA . PRO A 1 88 ? 8.620 -4.447 16.338 1.00 96.75 88 PRO A CA 1
ATOM 663 C C . PRO A 1 88 ? 8.084 -5.353 15.221 1.00 96.75 88 PRO A C 1
ATOM 665 O O . PRO A 1 88 ? 8.818 -5.685 14.288 1.00 96.75 88 PRO A O 1
ATOM 668 N N . ALA A 1 89 ? 6.803 -5.728 15.286 1.00 96.25 89 ALA A N 1
ATOM 669 C CA . ALA A 1 89 ? 6.165 -6.565 14.276 1.00 96.25 89 ALA A CA 1
ATOM 670 C C . ALA A 1 89 ? 6.009 -5.818 12.943 1.00 96.25 89 ALA A C 1
ATOM 672 O O . ALA A 1 89 ? 6.324 -6.386 11.894 1.00 96.25 89 ALA A O 1
ATOM 673 N N . VAL A 1 90 ? 5.608 -4.542 12.985 1.00 96.69 90 VAL A N 1
ATOM 674 C CA . VAL A 1 90 ? 5.518 -3.678 11.796 1.00 96.69 90 VAL A CA 1
ATOM 675 C C . VAL A 1 90 ? 6.890 -3.497 11.152 1.00 96.69 90 VAL A C 1
ATOM 677 O O . VAL A 1 90 ? 7.031 -3.741 9.956 1.00 96.69 90 VAL A O 1
ATOM 680 N N . SER A 1 91 ? 7.931 -3.184 11.928 1.00 96.06 91 SER A N 1
ATOM 681 C CA . SER A 1 91 ? 9.291 -3.035 11.389 1.00 96.06 91 SER A CA 1
ATOM 682 C C . SER A 1 91 ? 9.792 -4.321 10.724 1.00 96.06 91 SER A C 1
ATOM 684 O O . SER A 1 91 ? 10.359 -4.288 9.630 1.00 96.06 91 SER A O 1
ATOM 686 N N . ALA A 1 92 ? 9.549 -5.476 11.349 1.00 97.44 92 ALA A N 1
ATOM 687 C CA . ALA A 1 92 ? 9.922 -6.765 10.779 1.00 97.44 92 ALA A CA 1
ATOM 688 C C . ALA A 1 92 ? 9.148 -7.075 9.487 1.00 97.44 92 ALA A C 1
ATOM 690 O O . ALA A 1 92 ? 9.714 -7.661 8.565 1.00 97.44 92 ALA A O 1
ATOM 691 N N . TRP A 1 93 ? 7.871 -6.692 9.413 1.00 97.62 93 TRP A N 1
ATOM 692 C CA . TRP A 1 93 ? 7.066 -6.823 8.202 1.00 97.62 93 TRP A CA 1
ATOM 693 C C . TRP A 1 93 ? 7.586 -5.929 7.072 1.00 97.62 93 TRP A C 1
ATOM 695 O O . TRP A 1 93 ? 7.876 -6.458 6.003 1.00 97.62 93 TRP A O 1
ATOM 705 N N . VAL A 1 94 ? 7.819 -4.636 7.323 1.00 96.56 94 VAL A N 1
ATOM 706 C CA . VAL A 1 94 ? 8.363 -3.697 6.321 1.00 96.56 94 VAL A CA 1
ATOM 707 C C . VAL A 1 94 ? 9.699 -4.191 5.765 1.00 96.56 94 VAL A C 1
ATOM 709 O O . VAL A 1 94 ? 9.904 -4.196 4.556 1.00 96.56 94 VAL A O 1
ATOM 712 N N . ARG A 1 95 ? 10.599 -4.684 6.626 1.00 95.19 95 ARG A N 1
ATOM 713 C CA . ARG A 1 95 ? 11.886 -5.242 6.178 1.00 95.19 95 ARG A CA 1
ATOM 714 C C . ARG A 1 95 ? 11.715 -6.451 5.262 1.00 95.19 95 ARG A C 1
ATOM 716 O O . ARG A 1 95 ? 12.427 -6.554 4.273 1.00 95.19 95 ARG A O 1
ATOM 723 N N . ARG A 1 96 ? 10.795 -7.369 5.581 1.00 96.44 96 ARG A N 1
ATOM 724 C CA . ARG A 1 96 ? 10.518 -8.534 4.721 1.00 96.44 96 ARG A CA 1
ATOM 725 C C . ARG A 1 96 ? 9.871 -8.129 3.402 1.00 96.44 96 ARG A C 1
ATOM 727 O O . ARG A 1 96 ? 10.213 -8.710 2.383 1.00 96.44 96 ARG A O 1
ATOM 734 N N . LEU A 1 97 ? 8.968 -7.153 3.443 1.00 95.00 97 LEU A N 1
ATOM 735 C CA . LEU A 1 97 ? 8.275 -6.624 2.274 1.00 95.00 97 LEU A CA 1
ATOM 736 C C . LEU A 1 97 ? 9.255 -5.994 1.274 1.00 95.00 97 LEU A C 1
ATOM 738 O O . LEU A 1 97 ? 9.156 -6.255 0.084 1.00 95.00 97 LEU A O 1
ATOM 742 N N . LEU A 1 98 ? 10.198 -5.182 1.761 1.00 91.50 98 LEU A N 1
ATOM 743 C CA . LEU A 1 98 ? 11.116 -4.417 0.911 1.00 91.50 98 LEU A CA 1
ATOM 744 C C . LEU A 1 98 ? 12.397 -5.176 0.540 1.00 91.50 98 LEU A C 1
ATOM 746 O O . LEU A 1 98 ? 13.101 -4.752 -0.369 1.00 91.50 98 LEU A O 1
ATOM 750 N N . ALA A 1 99 ? 12.718 -6.284 1.216 1.00 90.56 99 ALA A N 1
ATOM 751 C CA . ALA A 1 99 ? 13.943 -7.039 0.945 1.00 90.56 99 ALA A CA 1
ATOM 752 C C . ALA A 1 99 ? 14.082 -7.516 -0.519 1.00 90.56 99 ALA A C 1
ATOM 754 O O . ALA A 1 99 ? 15.184 -7.388 -1.049 1.00 90.56 99 ALA A O 1
ATOM 755 N N . PRO A 1 100 ? 13.031 -8.026 -1.195 1.00 88.12 100 PRO A N 1
ATOM 756 C CA . PRO A 1 100 ? 13.126 -8.396 -2.607 1.00 88.12 100 PRO A CA 1
ATOM 757 C C . PRO A 1 100 ? 13.396 -7.188 -3.508 1.00 88.12 100 PRO A C 1
ATOM 759 O O . PRO A 1 100 ? 14.294 -7.251 -4.339 1.00 88.12 100 PRO A O 1
ATOM 762 N N . LEU A 1 101 ? 12.685 -6.077 -3.282 1.00 83.94 101 LEU A N 1
ATOM 763 C CA . LEU A 1 101 ? 12.852 -4.843 -4.053 1.00 83.94 101 LEU A CA 1
ATOM 764 C C . LEU A 1 101 ? 14.267 -4.267 -3.887 1.00 83.94 101 LEU A C 1
ATOM 766 O O . LEU A 1 101 ? 14.904 -3.892 -4.862 1.00 83.94 101 LEU A O 1
ATOM 770 N N . ALA A 1 102 ? 14.795 -4.267 -2.660 1.00 84.19 102 ALA A N 1
ATOM 771 C CA . ALA A 1 102 ? 16.164 -3.835 -2.388 1.00 84.19 102 ALA A CA 1
ATOM 772 C C . ALA A 1 102 ? 17.212 -4.741 -3.060 1.00 84.19 102 ALA A C 1
ATOM 774 O O . ALA A 1 102 ? 18.239 -4.258 -3.523 1.00 84.19 102 ALA A O 1
ATOM 775 N N . ALA A 1 103 ? 16.961 -6.053 -3.129 1.00 85.56 103 ALA A N 1
ATOM 776 C CA . ALA A 1 103 ? 17.850 -6.988 -3.816 1.00 85.56 103 ALA A CA 1
ATOM 777 C C . ALA A 1 103 ? 17.823 -6.823 -5.346 1.00 85.56 103 ALA A C 1
ATOM 779 O O . ALA A 1 103 ? 18.827 -7.108 -5.993 1.00 85.56 103 ALA A O 1
ATOM 780 N N . GLU A 1 104 ? 16.692 -6.390 -5.908 1.00 81.06 104 GLU A N 1
ATOM 781 C CA . GLU A 1 104 ? 16.529 -6.120 -7.340 1.00 81.06 104 GLU A CA 1
ATOM 782 C C . GLU A 1 104 ? 17.170 -4.791 -7.755 1.00 81.06 104 GLU A C 1
ATOM 784 O O . GLU A 1 104 ? 17.911 -4.764 -8.734 1.00 81.06 104 GLU A O 1
ATOM 789 N N . LEU A 1 105 ? 16.935 -3.717 -6.993 1.00 78.69 105 LEU A N 1
ATOM 790 C CA . LEU A 1 105 ? 17.480 -2.384 -7.281 1.00 78.69 105 LEU A CA 1
ATOM 791 C C . LEU A 1 105 ? 18.991 -2.288 -7.016 1.00 78.69 105 LEU A C 1
ATOM 793 O O . LEU A 1 105 ? 19.685 -1.522 -7.677 1.00 78.69 105 LEU A O 1
ATOM 797 N N . GLY A 1 106 ? 19.516 -3.068 -6.066 1.00 77.25 106 GLY A N 1
ATOM 798 C CA . GLY A 1 106 ? 20.922 -2.995 -5.669 1.00 77.25 106 GLY A CA 1
ATOM 799 C C . GLY A 1 106 ? 21.290 -1.685 -4.955 1.00 77.25 106 GLY A C 1
ATOM 800 O O . GLY A 1 106 ? 20.442 -0.850 -4.649 1.00 77.25 106 GLY A O 1
ATOM 801 N N . ASP A 1 107 ? 22.579 -1.520 -4.644 1.00 71.81 107 ASP A N 1
ATOM 802 C CA . ASP A 1 107 ? 23.094 -0.356 -3.899 1.00 71.81 107 ASP A CA 1
ATOM 803 C C . ASP A 1 107 ? 23.496 0.828 -4.811 1.00 71.81 107 ASP A C 1
ATOM 805 O O . ASP A 1 107 ? 23.777 1.925 -4.323 1.00 71.81 107 ASP A O 1
ATOM 809 N N . GLU A 1 108 ? 23.540 0.623 -6.131 1.00 69.75 108 GLU A N 1
ATOM 810 C CA . GLU A 1 108 ? 23.925 1.624 -7.131 1.00 69.75 108 GLU A CA 1
ATOM 811 C C . GLU A 1 108 ? 22.852 1.720 -8.221 1.00 69.75 108 GLU A C 1
ATOM 813 O O . GLU A 1 108 ? 22.402 0.705 -8.738 1.00 69.75 108 GLU A O 1
ATOM 818 N N . VAL A 1 109 ? 22.479 2.945 -8.601 1.00 67.25 109 VAL A N 1
ATOM 819 C CA . VAL A 1 109 ? 21.579 3.198 -9.739 1.00 67.25 109 VAL A CA 1
ATOM 820 C C . VAL A 1 109 ? 22.281 2.794 -11.038 1.00 67.25 109 VAL A C 1
ATOM 822 O O . VAL A 1 109 ? 23.341 3.352 -11.350 1.00 67.25 109 VAL A O 1
ATOM 825 N N . ASP A 1 110 ? 21.685 1.900 -11.833 1.00 68.06 110 ASP A N 1
ATOM 826 C CA . ASP A 1 110 ? 22.250 1.519 -13.127 1.00 68.06 110 ASP A CA 1
ATOM 827 C C . ASP A 1 110 ? 22.048 2.678 -14.130 1.00 68.06 110 ASP A C 1
ATOM 829 O O . ASP A 1 110 ? 20.946 3.220 -14.287 1.00 68.06 110 ASP A O 1
ATOM 833 N N . PRO A 1 111 ? 23.098 3.123 -14.846 1.00 66.00 111 PRO A N 1
ATOM 834 C CA . PRO A 1 111 ? 22.971 4.184 -15.846 1.00 66.00 111 PRO A CA 1
ATOM 835 C C . PRO A 1 111 ? 22.027 3.833 -17.010 1.00 66.00 111 PRO A C 1
ATOM 837 O O . PRO A 1 111 ? 21.635 4.732 -17.758 1.00 66.00 111 PRO A O 1
ATOM 840 N N . THR A 1 112 ? 21.667 2.560 -17.176 1.00 75.88 112 THR A N 1
ATOM 841 C CA . THR A 1 112 ? 20.702 2.065 -18.164 1.00 75.88 112 THR A CA 1
ATOM 842 C C . THR A 1 112 ? 19.276 1.924 -17.628 1.00 75.88 112 THR A C 1
ATOM 844 O O . THR A 1 112 ? 18.373 1.689 -18.434 1.00 75.88 112 THR A O 1
ATOM 847 N N . ASP A 1 113 ? 19.054 2.142 -16.325 1.00 70.81 113 ASP A N 1
ATOM 848 C CA . ASP A 1 113 ? 17.715 2.167 -15.734 1.00 70.81 113 ASP A CA 1
ATOM 849 C C . ASP A 1 113 ? 16.846 3.238 -16.390 1.00 70.81 113 ASP A C 1
ATOM 851 O O . ASP A 1 113 ? 17.293 4.360 -16.679 1.00 70.81 113 ASP A O 1
ATOM 855 N N . ASP A 1 114 ? 15.572 2.899 -16.589 1.00 76.06 114 ASP A N 1
ATOM 856 C CA . ASP A 1 114 ? 14.587 3.891 -16.980 1.00 76.06 114 ASP A CA 1
ATOM 857 C C . ASP A 1 114 ? 14.341 4.912 -15.855 1.00 76.06 114 ASP A C 1
ATOM 859 O O . ASP A 1 114 ? 14.684 4.716 -14.683 1.00 76.06 114 ASP A O 1
ATOM 863 N N . ASP A 1 115 ? 13.750 6.049 -16.224 1.00 67.44 115 ASP A N 1
ATOM 864 C CA . ASP A 1 115 ? 13.545 7.159 -15.293 1.00 67.44 115 ASP A CA 1
ATOM 865 C C . ASP A 1 115 ? 12.629 6.804 -14.109 1.00 67.44 115 ASP A C 1
ATOM 867 O O . ASP A 1 115 ? 12.685 7.484 -13.083 1.00 67.44 115 ASP A O 1
ATOM 871 N N . ARG A 1 116 ? 11.773 5.777 -14.227 1.00 70.88 116 ARG A N 1
ATOM 872 C CA . ARG A 1 116 ? 10.877 5.358 -13.140 1.00 70.88 116 ARG A CA 1
ATOM 873 C C . ARG A 1 116 ? 11.606 4.446 -12.164 1.00 70.88 116 ARG A C 1
ATOM 875 O O . ARG A 1 116 ? 11.493 4.689 -10.968 1.00 70.88 116 ARG A O 1
ATOM 882 N N . THR A 1 117 ? 12.383 3.482 -12.655 1.00 69.81 117 THR A N 1
ATOM 883 C CA . THR A 1 117 ? 13.212 2.598 -11.820 1.00 69.81 117 THR A CA 1
ATOM 884 C C . THR A 1 117 ? 14.223 3.396 -11.005 1.00 69.81 117 THR A C 1
ATOM 886 O O . THR A 1 117 ? 14.351 3.185 -9.806 1.00 69.81 117 THR A O 1
ATOM 889 N N . ARG A 1 118 ? 14.852 4.411 -11.610 1.00 63.19 118 ARG A N 1
ATOM 890 C CA . ARG A 1 118 ? 15.788 5.313 -10.916 1.00 63.19 118 ARG A CA 1
ATOM 891 C C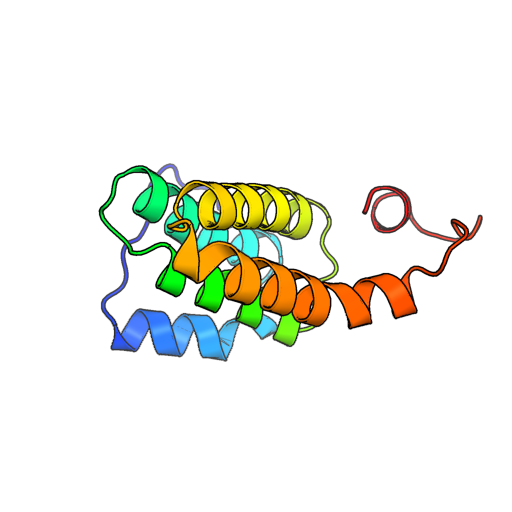 . ARG A 1 118 ? 15.159 6.119 -9.769 1.00 63.19 118 ARG A C 1
ATOM 893 O O . ARG A 1 118 ? 15.881 6.637 -8.920 1.00 63.19 118 ARG A O 1
ATOM 900 N N . ALA A 1 119 ? 13.845 6.322 -9.800 1.00 68.00 119 ALA A N 1
ATOM 901 C CA . ALA A 1 119 ? 13.124 7.164 -8.848 1.00 68.00 119 ALA A CA 1
ATOM 902 C C . ALA A 1 119 ? 12.399 6.373 -7.742 1.00 68.00 119 ALA A C 1
ATOM 904 O O . ALA A 1 119 ? 11.741 7.005 -6.907 1.00 68.00 119 ALA A O 1
ATOM 905 N N . LEU A 1 120 ? 12.488 5.037 -7.762 1.00 68.25 120 LEU A N 1
ATOM 906 C CA . LEU A 1 120 ? 12.072 4.145 -6.673 1.00 68.25 120 LEU A CA 1
ATOM 907 C C . LEU A 1 120 ? 13.086 4.184 -5.522 1.00 68.25 120 LEU A C 1
ATOM 909 O O . LEU A 1 120 ? 12.619 4.148 -4.360 1.00 68.25 120 LEU A O 1
#

pLDDT: mean 87.68, std 11.09, range [52.41, 98.0]

Foldseek 3Di:
DPDDDADDDDPVVLVVCLVCLLVDDPVVLQRNLVNQQVCCVVVNHPLVVSLVSLLSCLVSPDQALSSVVSSVVSLVSSCVRDDPVCNVVSVVSVCVSCVVVCVVCDPDHDPPDDPSSSVD

Sequence (120 aa):
GHAFYRVSYGPELQSALLDGLGDLAPLERYAVLDDAYGLTLRGDRRAGDLAATVQRIADVGETDLSVWQLAASSIEAIDRAASEDE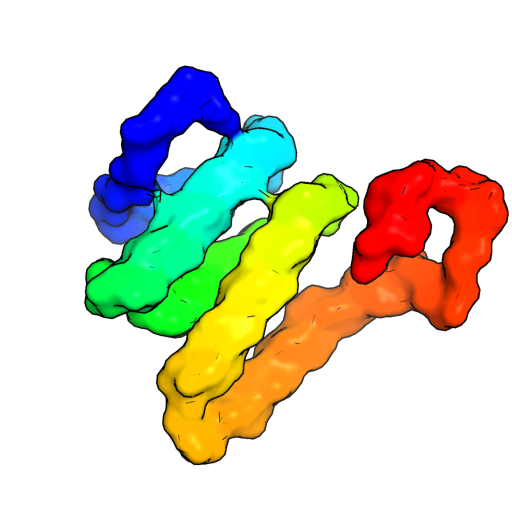RPAVSAWVRRLLAPLAAELGDEVDPTDDDRTRAL